Protein AF-A0A5R2N778-F1 (afdb_monomer_lite)

pLDDT: mean 91.34, std 6.79, range [58.06, 97.19]

Structure (mmCIF, N/CA/C/O backbone):
data_AF-A0A5R2N778-F1
#
_entry.id   AF-A0A5R2N778-F1
#
loop_
_atom_site.group_PDB
_atom_site.id
_atom_site.type_symbol
_atom_site.label_atom_id
_atom_site.label_alt_id
_atom_site.label_comp_id
_atom_site.label_asym_id
_atom_site.label_entity_id
_atom_site.label_seq_id
_atom_site.pdbx_PDB_ins_code
_atom_site.Cartn_x
_atom_site.Cartn_y
_atom_site.Cartn_z
_atom_site.occupancy
_atom_site.B_iso_or_equiv
_atom_site.auth_seq_id
_atom_site.auth_comp_id
_atom_site.auth_asym_id
_atom_site.auth_atom_id
_atom_site.pdbx_PDB_model_num
ATOM 1 N N . MET A 1 1 ? -17.624 5.803 -0.026 1.00 58.06 1 MET A N 1
ATOM 2 C CA . MET A 1 1 ? -16.657 6.598 0.769 1.00 58.06 1 MET A CA 1
ATOM 3 C C . MET A 1 1 ? -17.130 6.729 2.215 1.00 58.06 1 MET A C 1
ATOM 5 O O . MET A 1 1 ? -17.966 7.585 2.486 1.00 58.06 1 MET A O 1
ATOM 9 N N . SER A 1 2 ? -16.615 5.936 3.163 1.00 64.94 2 SER A N 1
ATOM 10 C CA . SER A 1 2 ? -16.872 6.200 4.592 1.00 64.94 2 SER A CA 1
ATOM 11 C C . SER A 1 2 ? -15.907 7.273 5.110 1.00 64.94 2 SER A C 1
ATOM 13 O O . SER A 1 2 ? -14.942 6.984 5.812 1.00 64.94 2 SER A O 1
ATOM 15 N N . ARG A 1 3 ? -16.151 8.541 4.738 1.00 73.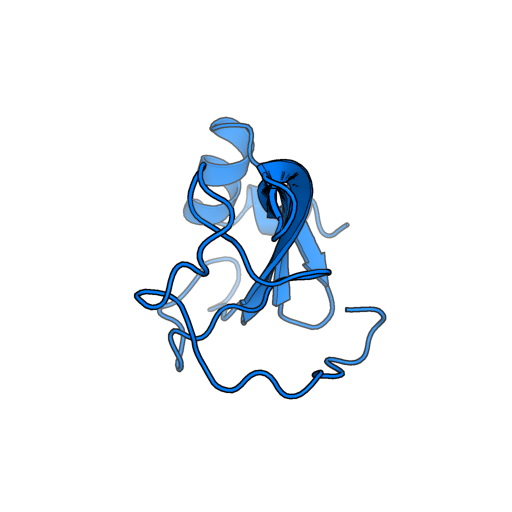31 3 ARG A N 1
ATOM 16 C CA . ARG A 1 3 ? -15.386 9.701 5.249 1.00 73.31 3 ARG A CA 1
ATOM 17 C C . ARG A 1 3 ? -15.383 9.761 6.780 1.00 73.31 3 ARG A C 1
ATOM 19 O O . ARG A 1 3 ? -14.424 10.231 7.377 1.00 73.31 3 ARG A O 1
ATOM 26 N N . ARG A 1 4 ? -16.452 9.255 7.403 1.00 81.38 4 ARG A N 1
ATOM 27 C CA . ARG A 1 4 ? -16.612 9.196 8.856 1.00 81.38 4 ARG A CA 1
ATOM 28 C C . ARG A 1 4 ? -15.568 8.294 9.515 1.00 81.38 4 ARG A C 1
ATOM 30 O O . ARG A 1 4 ? -14.973 8.714 10.493 1.00 81.38 4 ARG A O 1
ATOM 37 N N . LEU A 1 5 ? -15.322 7.102 8.971 1.00 82.31 5 LEU A N 1
ATOM 38 C CA . LEU A 1 5 ? -14.360 6.168 9.561 1.00 82.31 5 LEU A CA 1
ATOM 39 C C . LEU A 1 5 ? -12.924 6.709 9.489 1.00 82.31 5 LEU A C 1
ATOM 41 O O . LEU A 1 5 ? -12.194 6.645 10.473 1.00 82.31 5 LEU A O 1
ATOM 45 N N . ILE A 1 6 ? -12.546 7.307 8.353 1.00 84.38 6 ILE A N 1
ATOM 46 C CA . ILE A 1 6 ? -11.227 7.942 8.193 1.00 84.38 6 ILE A CA 1
ATOM 47 C C . ILE A 1 6 ? -11.036 9.053 9.232 1.00 84.38 6 ILE A C 1
ATOM 49 O O . ILE A 1 6 ? -9.982 9.129 9.846 1.00 84.38 6 ILE A O 1
ATOM 53 N N . ALA A 1 7 ? -12.061 9.874 9.474 1.00 83.00 7 ALA A N 1
ATOM 54 C CA . ALA A 1 7 ? -11.983 10.975 10.432 1.00 83.00 7 ALA A CA 1
ATOM 55 C C . ALA A 1 7 ? -11.943 10.530 11.907 1.00 83.00 7 ALA A C 1
ATOM 57 O O . ALA A 1 7 ? -11.452 11.277 12.749 1.00 83.00 7 ALA A O 1
ATOM 58 N N . LEU A 1 8 ? -12.484 9.350 12.232 1.00 88.25 8 LEU A N 1
ATOM 59 C CA . LEU A 1 8 ? -12.579 8.852 13.611 1.00 88.25 8 LEU A CA 1
ATOM 60 C C . LEU A 1 8 ? -11.403 7.950 14.018 1.00 88.25 8 LEU A C 1
ATOM 62 O O . LEU A 1 8 ? -11.141 7.810 15.214 1.00 88.25 8 LEU A O 1
ATOM 66 N N . SER A 1 9 ? -10.667 7.393 13.052 1.00 93.81 9 SER A N 1
ATOM 67 C CA . SER A 1 9 ? -9.415 6.674 13.306 1.00 93.81 9 SER A CA 1
ATOM 68 C C . SER A 1 9 ? -8.219 7.634 13.260 1.00 93.81 9 SER A C 1
ATOM 70 O O . SER A 1 9 ? -7.952 8.200 12.198 1.00 93.81 9 SER A O 1
ATOM 72 N N . PRO A 1 10 ? -7.439 7.793 14.349 1.00 92.88 10 PRO A N 1
ATOM 73 C CA . PRO A 1 10 ? -6.246 8.641 14.344 1.00 92.88 10 PRO A CA 1
ATOM 74 C C . PRO A 1 10 ? -5.218 8.248 13.275 1.00 92.88 10 PRO A C 1
ATOM 76 O O . PRO A 1 10 ? -4.620 9.129 12.659 1.00 92.88 10 PRO A O 1
ATOM 79 N N . ASP A 1 11 ? -5.044 6.948 13.020 1.00 94.31 11 ASP A N 1
ATOM 80 C CA . ASP A 1 11 ? -4.068 6.452 12.045 1.00 94.31 11 ASP A CA 1
ATOM 81 C C . ASP A 1 11 ? -4.504 6.777 10.609 1.00 94.31 11 ASP A C 1
ATOM 83 O O . ASP A 1 11 ? -3.716 7.287 9.813 1.00 94.31 11 ASP A O 1
ATOM 87 N N . LEU A 1 12 ? -5.783 6.547 10.283 1.00 95.06 12 LEU A N 1
ATOM 88 C CA . LEU A 1 12 ? -6.317 6.828 8.946 1.00 95.06 12 LEU A CA 1
ATOM 89 C C . LEU A 1 12 ? -6.411 8.335 8.685 1.00 95.06 12 LEU A C 1
ATOM 91 O O . LEU A 1 12 ? -6.101 8.789 7.583 1.00 95.06 12 LEU A O 1
ATOM 95 N N . LEU A 1 13 ? -6.793 9.116 9.700 1.00 94.88 13 LEU A N 1
ATOM 96 C CA . LEU A 1 13 ? -6.804 10.574 9.623 1.00 94.88 13 LEU A CA 1
ATOM 97 C C . LEU A 1 13 ? -5.394 11.116 9.395 1.00 94.88 13 LEU A C 1
ATOM 99 O O . LEU A 1 13 ? -5.202 12.007 8.571 1.00 94.88 13 LEU A O 1
ATOM 103 N N . ARG A 1 14 ? -4.395 10.565 10.093 1.00 96.06 14 ARG A N 1
ATOM 104 C CA . ARG A 1 14 ? -2.995 10.931 9.886 1.00 96.06 14 ARG A CA 1
ATOM 105 C C . ARG A 1 14 ? -2.565 10.667 8.447 1.00 96.06 14 ARG A C 1
ATOM 107 O O . ARG A 1 14 ? -2.041 11.580 7.822 1.00 96.06 14 ARG A O 1
ATOM 114 N N . MET A 1 15 ? -2.829 9.477 7.909 1.00 95.62 15 MET A N 1
ATOM 115 C CA . MET A 1 15 ? -2.512 9.165 6.512 1.00 95.62 15 MET A CA 1
ATOM 116 C C . MET A 1 15 ? -3.206 10.140 5.541 1.00 95.62 15 MET A C 1
ATOM 118 O O . MET A 1 15 ? -2.576 10.678 4.634 1.00 95.62 15 MET A O 1
ATOM 122 N N . GLN A 1 16 ? -4.487 10.448 5.749 1.00 95.06 16 GLN A N 1
ATOM 123 C CA . GLN A 1 16 ? -5.177 11.433 4.913 1.00 95.06 16 GLN A CA 1
ATOM 124 C C . GLN A 1 16 ? -4.530 12.828 5.000 1.00 95.06 16 GLN A C 1
ATOM 126 O O . GLN A 1 16 ? -4.350 13.483 3.976 1.00 95.06 16 GLN A O 1
ATOM 131 N N . ASN A 1 17 ? -4.150 13.272 6.200 1.00 96.06 17 ASN A N 1
ATOM 132 C CA . ASN A 1 17 ? -3.486 14.562 6.410 1.00 96.06 17 ASN A CA 1
ATOM 133 C C . ASN A 1 17 ? -2.066 14.606 5.823 1.00 96.06 17 ASN A C 1
ATOM 135 O O . ASN A 1 17 ? -1.610 15.670 5.416 1.00 96.06 17 ASN A O 1
ATOM 139 N N . GLU A 1 18 ? -1.379 13.464 5.756 1.00 96.75 18 GLU A N 1
ATOM 140 C CA . GLU A 1 18 ? -0.095 13.305 5.062 1.00 96.75 18 GLU A CA 1
ATOM 141 C C . GLU A 1 18 ? -0.253 13.275 3.527 1.00 96.75 18 GLU A C 1
ATOM 143 O O . GLU A 1 18 ? 0.742 13.311 2.806 1.00 96.75 18 GLU A O 1
ATOM 148 N N . GLY A 1 19 ? -1.491 13.270 3.016 1.00 95.44 19 GLY A N 1
ATOM 149 C CA . GLY A 1 19 ? -1.804 13.383 1.591 1.00 95.44 19 GLY A CA 1
ATOM 150 C C . GLY A 1 19 ? -2.052 12.053 0.880 1.00 95.44 19 GLY A C 1
ATOM 151 O O . GLY A 1 19 ? -2.160 12.040 -0.346 1.00 95.44 19 GLY A O 1
ATOM 152 N N . TYR A 1 20 ? -2.163 10.939 1.611 1.00 96.19 20 TYR A N 1
ATOM 153 C CA . TYR A 1 20 ? -2.500 9.652 1.006 1.00 96.19 20 TYR A CA 1
ATOM 154 C C . TYR A 1 20 ? -3.949 9.634 0.508 1.00 96.19 20 TYR A C 1
ATOM 156 O O . TYR A 1 20 ? -4.880 10.041 1.211 1.00 96.19 20 TYR A O 1
ATOM 164 N N . ASP A 1 21 ? -4.149 9.105 -0.700 1.00 95.75 21 ASP A N 1
ATOM 165 C CA . ASP A 1 21 ? -5.475 8.973 -1.294 1.00 95.75 21 ASP A CA 1
ATOM 166 C C . ASP A 1 21 ? -6.145 7.665 -0.854 1.00 95.75 21 ASP A C 1
ATOM 168 O O . ASP A 1 21 ? -5.851 6.595 -1.381 1.00 95.75 21 ASP A O 1
ATOM 172 N N . LEU A 1 22 ? -7.029 7.736 0.142 1.00 95.44 22 LEU A N 1
ATOM 173 C CA . LEU A 1 22 ? -7.589 6.549 0.795 1.00 95.44 22 LEU A CA 1
ATOM 174 C C . LEU A 1 22 ? -9.000 6.190 0.303 1.00 95.44 22 LEU A C 1
ATOM 176 O O . LEU A 1 22 ? -9.863 7.045 0.068 1.00 95.44 22 LEU A O 1
ATOM 180 N N . GLU A 1 23 ? -9.269 4.889 0.238 1.00 94.44 23 GLU A N 1
ATOM 181 C CA . GLU A 1 23 ? -10.601 4.292 0.218 1.00 94.44 23 GLU A CA 1
ATOM 182 C C . GLU A 1 23 ? -10.730 3.207 1.272 1.00 94.44 23 GLU A C 1
ATOM 184 O O . GLU A 1 23 ? -9.772 2.509 1.582 1.00 94.44 23 GLU A O 1
ATOM 189 N N . ILE A 1 24 ? -11.953 3.014 1.755 1.00 93.12 24 ILE A N 1
ATOM 190 C CA . ILE A 1 24 ? -12.307 1.850 2.559 1.00 93.12 24 ILE A CA 1
ATOM 191 C C . ILE A 1 24 ? -13.482 1.171 1.873 1.00 93.12 24 ILE A C 1
ATOM 193 O O . ILE A 1 24 ? -14.519 1.814 1.660 1.00 93.12 24 ILE A O 1
ATOM 197 N N . ARG A 1 25 ? -13.302 -0.100 1.508 1.00 92.44 25 ARG A N 1
ATOM 198 C CA . ARG A 1 25 ? -14.260 -0.894 0.728 1.00 92.44 25 ARG A CA 1
ATOM 199 C C . ARG A 1 25 ? -14.107 -2.375 1.075 1.00 92.44 25 ARG A C 1
ATOM 201 O O . ARG A 1 25 ? -12.984 -2.838 1.201 1.00 92.44 25 ARG A O 1
ATOM 208 N N . GLY A 1 26 ? -15.212 -3.091 1.287 1.00 90.00 26 GLY A N 1
ATOM 209 C CA . GLY A 1 26 ? -15.195 -4.545 1.530 1.00 90.00 26 GLY A CA 1
ATOM 210 C C . GLY A 1 26 ? -14.351 -5.016 2.726 1.00 90.00 26 GLY A C 1
ATOM 211 O O . GLY A 1 26 ? -13.893 -6.148 2.744 1.00 90.00 26 GLY A O 1
ATOM 212 N N . GLY A 1 27 ? -14.078 -4.153 3.715 1.00 91.44 27 GLY A N 1
ATOM 213 C CA . GLY A 1 27 ? -13.155 -4.478 4.815 1.00 91.44 27 GLY A CA 1
ATOM 214 C C . GLY A 1 27 ? -11.667 -4.333 4.466 1.00 91.44 27 GLY A C 1
ATOM 215 O O . GLY A 1 27 ? -10.815 -4.809 5.210 1.00 91.44 27 GLY A O 1
ATOM 216 N N . TYR A 1 28 ? -11.347 -3.650 3.369 1.00 94.06 28 TYR A N 1
ATOM 217 C CA . TYR A 1 28 ? -9.990 -3.333 2.936 1.00 94.06 28 TYR A CA 1
ATOM 218 C C . TYR A 1 28 ? -9.731 -1.828 2.974 1.00 94.06 28 TYR A C 1
ATOM 220 O O . TYR A 1 28 ? -10.631 -1.013 2.743 1.00 94.06 28 TYR A O 1
ATOM 228 N N . LEU A 1 29 ? -8.479 -1.473 3.249 1.00 95.06 29 LEU A N 1
ATOM 229 C CA . LEU A 1 29 ? -7.913 -0.154 3.020 1.00 95.06 29 LEU A CA 1
ATOM 230 C C . LEU A 1 29 ? -7.264 -0.154 1.636 1.00 95.06 29 LEU A C 1
ATOM 232 O O . LEU A 1 29 ? -6.382 -0.963 1.355 1.00 95.06 29 LEU A O 1
ATOM 236 N N . LEU A 1 30 ? -7.699 0.763 0.781 1.00 95.94 30 LEU A N 1
ATOM 237 C CA . LEU A 1 30 ? -7.133 0.985 -0.541 1.00 95.94 30 LEU A CA 1
ATOM 238 C C . LEU A 1 30 ? -6.381 2.313 -0.499 1.00 95.94 30 LEU A C 1
ATOM 240 O O . LEU A 1 30 ? -6.988 3.364 -0.293 1.00 95.94 30 LEU A O 1
ATOM 244 N N . VAL A 1 31 ? -5.072 2.275 -0.713 1.00 96.88 31 VAL A N 1
ATOM 245 C CA . VAL A 1 31 ? -4.253 3.469 -0.934 1.00 96.88 31 VAL A CA 1
ATOM 246 C C . VAL A 1 31 ? -4.095 3.626 -2.439 1.00 96.88 31 VAL A C 1
ATOM 248 O O . VAL A 1 31 ? -3.430 2.820 -3.085 1.00 96.88 31 VAL A O 1
ATOM 251 N N . ARG A 1 32 ? -4.766 4.620 -3.014 1.00 96.19 32 ARG A N 1
ATOM 252 C CA . ARG A 1 32 ? -4.807 4.872 -4.456 1.00 96.19 32 ARG A CA 1
ATOM 253 C C . 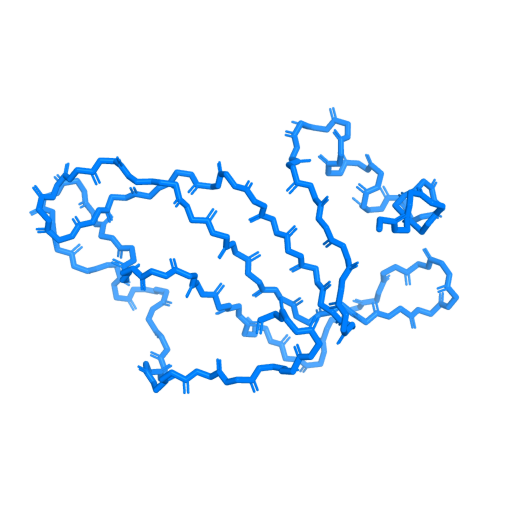ARG A 1 32 ? -3.666 5.781 -4.897 1.00 96.19 32 ARG A C 1
ATOM 255 O O . ARG A 1 32 ? -3.055 6.476 -4.090 1.00 96.19 32 ARG A O 1
ATOM 262 N N . ASN A 1 33 ? -3.446 5.816 -6.210 1.00 96.19 33 ASN A N 1
ATOM 263 C CA . ASN A 1 33 ? -2.479 6.699 -6.861 1.00 96.19 33 ASN A CA 1
ATOM 264 C C . ASN A 1 33 ? -1.047 6.520 -6.331 1.00 96.19 33 ASN A C 1
ATOM 266 O O . ASN A 1 33 ? -0.282 7.481 -6.268 1.00 96.19 33 ASN A O 1
ATOM 270 N N . VAL A 1 34 ? -0.674 5.291 -5.962 1.00 96.00 34 VAL A N 1
ATOM 271 C CA . VAL A 1 34 ? 0.682 4.995 -5.494 1.00 96.00 34 VAL A CA 1
ATOM 272 C C . VAL A 1 34 ? 1.589 4.787 -6.710 1.00 96.00 34 VAL A C 1
ATOM 274 O O . VAL A 1 34 ? 1.312 3.893 -7.518 1.00 96.00 34 VAL A O 1
ATOM 277 N N . PRO A 1 35 ? 2.651 5.593 -6.881 1.00 95.69 35 PRO A N 1
ATOM 278 C CA . PRO A 1 35 ? 3.568 5.433 -7.996 1.00 95.69 35 PRO A CA 1
ATOM 279 C C . PRO A 1 35 ? 4.432 4.182 -7.825 1.00 95.69 35 PRO A C 1
ATOM 281 O O . PRO A 1 35 ? 4.954 3.916 -6.744 1.00 95.69 35 PRO A O 1
ATOM 284 N N . TYR A 1 36 ? 4.622 3.444 -8.912 1.00 96.06 36 TYR A N 1
ATOM 285 C CA . TYR A 1 36 ? 5.559 2.327 -8.996 1.00 96.06 36 TYR A CA 1
ATOM 286 C C . TYR A 1 36 ? 6.172 2.246 -10.389 1.00 96.06 36 TYR A C 1
ATOM 288 O O . TYR A 1 36 ? 5.631 2.808 -11.339 1.00 96.06 36 TYR A O 1
ATOM 296 N N . VAL A 1 37 ? 7.303 1.559 -10.514 1.00 97.00 37 VAL A N 1
ATOM 297 C CA . VAL A 1 37 ? 7.932 1.290 -11.809 1.00 97.00 37 VAL A CA 1
ATOM 298 C C . VAL A 1 37 ? 7.480 -0.079 -12.301 1.00 97.00 37 VAL A C 1
ATOM 300 O O . VAL A 1 37 ? 7.482 -1.035 -11.528 1.00 97.00 37 VAL A O 1
ATOM 303 N N . ASP A 1 38 ? 7.070 -0.171 -13.561 1.00 95.44 38 ASP A N 1
ATOM 304 C CA . ASP A 1 38 ? 6.717 -1.437 -14.206 1.00 95.44 38 ASP A CA 1
ATOM 305 C C . ASP A 1 38 ? 7.943 -2.134 -14.832 1.00 95.44 38 ASP A C 1
ATOM 307 O O . ASP A 1 38 ? 9.074 -1.644 -14.780 1.00 95.44 38 ASP A O 1
ATOM 311 N N . THR A 1 39 ? 7.729 -3.293 -15.456 1.00 95.44 39 THR A N 1
ATOM 312 C CA . THR A 1 39 ? 8.812 -4.071 -16.088 1.00 95.44 39 THR A CA 1
ATOM 313 C C . THR A 1 39 ? 9.496 -3.358 -17.260 1.00 95.44 39 THR A C 1
ATOM 315 O O . THR A 1 39 ? 10.607 -3.728 -17.634 1.00 95.44 39 THR A O 1
ATOM 318 N N . SER A 1 40 ? 8.872 -2.316 -17.819 1.00 96.12 40 SER A N 1
ATOM 319 C CA . SER A 1 40 ? 9.442 -1.483 -18.883 1.00 96.12 40 SER A CA 1
ATOM 320 C C . SER A 1 40 ? 10.270 -0.304 -18.357 1.00 96.12 40 SER A C 1
ATOM 322 O O . S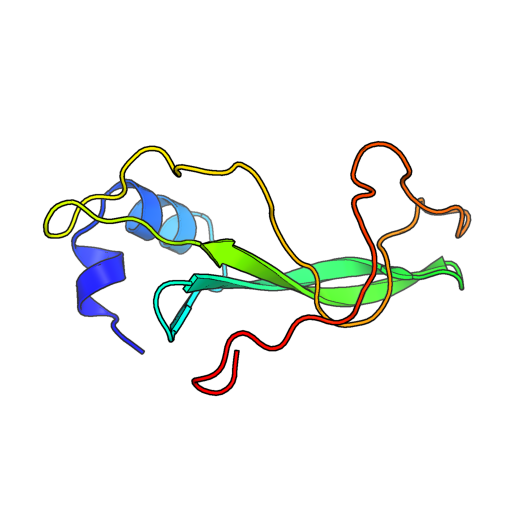ER A 1 40 ? 10.794 0.473 -19.154 1.00 96.12 40 SER A O 1
ATOM 324 N N . GLY A 1 41 ? 10.381 -0.141 -17.033 1.00 95.31 41 GLY A N 1
ATOM 325 C CA . GLY A 1 41 ? 11.014 1.030 -16.426 1.00 95.31 41 GLY A CA 1
ATOM 326 C C . GLY A 1 41 ? 10.111 2.271 -16.415 1.00 95.31 41 GLY A C 1
ATOM 327 O O . GLY A 1 41 ? 10.590 3.378 -16.174 1.00 95.31 41 GLY A O 1
ATOM 328 N N . THR A 1 42 ? 8.807 2.116 -16.670 1.00 96.50 42 THR A N 1
ATOM 329 C CA . THR A 1 42 ? 7.855 3.232 -16.740 1.00 96.50 42 THR A CA 1
ATOM 330 C C . THR A 1 42 ? 7.156 3.434 -15.401 1.00 96.50 42 THR A C 1
ATOM 332 O O . THR A 1 42 ? 6.719 2.475 -14.768 1.00 96.50 42 THR A O 1
ATOM 335 N N . VAL A 1 43 ? 6.988 4.692 -14.981 1.00 96.50 43 VAL A N 1
ATOM 336 C CA . VAL A 1 43 ? 6.188 5.014 -13.792 1.00 96.50 43 VAL A CA 1
ATOM 337 C C . VAL A 1 43 ? 4.701 4.832 -14.096 1.00 96.50 43 VAL A C 1
ATOM 339 O O . VAL A 1 43 ? 4.148 5.451 -15.008 1.00 96.50 43 VAL A O 1
ATOM 342 N N . ARG A 1 44 ? 4.043 4.000 -13.294 1.00 96.38 44 ARG A N 1
ATOM 343 C CA . ARG A 1 44 ? 2.604 3.740 -13.291 1.00 96.38 44 ARG A CA 1
ATOM 344 C C . ARG A 1 44 ? 2.008 4.142 -11.951 1.00 96.38 44 ARG A C 1
ATOM 346 O O . ARG A 1 44 ? 2.719 4.276 -10.960 1.00 96.38 44 ARG A O 1
ATOM 353 N N . LEU A 1 45 ? 0.690 4.311 -11.924 1.00 96.31 45 LEU A N 1
ATOM 354 C CA . LEU A 1 45 ? -0.071 4.494 -10.693 1.00 96.31 45 LEU A CA 1
ATOM 355 C C . LEU A 1 45 ? -0.859 3.221 -10.408 1.00 96.31 45 LEU A C 1
ATOM 357 O O . LEU A 1 45 ? -1.553 2.710 -11.286 1.00 96.31 45 LEU A O 1
ATOM 361 N N . GLY A 1 46 ? -0.724 2.716 -9.189 1.00 95.44 46 GLY A N 1
ATOM 362 C CA . GLY A 1 46 ? -1.445 1.555 -8.692 1.00 95.44 46 GLY A CA 1
ATOM 363 C C . GLY A 1 46 ? -2.245 1.873 -7.436 1.00 95.44 46 GLY A C 1
ATOM 364 O O . GLY A 1 46 ? -2.246 2.992 -6.912 1.00 95.44 46 GLY A O 1
ATOM 365 N N . ILE A 1 47 ? -2.930 0.846 -6.960 1.00 96.50 47 ILE A N 1
ATOM 366 C CA . ILE A 1 47 ? -3.611 0.801 -5.670 1.00 96.50 47 ILE A CA 1
ATOM 367 C C . ILE A 1 47 ? -2.922 -0.267 -4.827 1.00 96.50 47 ILE A C 1
ATOM 369 O O . ILE A 1 47 ? -2.849 -1.423 -5.252 1.00 96.50 47 ILE A O 1
ATOM 373 N N . LEU A 1 48 ? -2.448 0.135 -3.648 1.00 95.75 48 LEU A N 1
ATOM 374 C CA . LEU A 1 48 ? -1.985 -0.769 -2.602 1.00 95.75 48 LEU A CA 1
ATOM 375 C C . LEU A 1 48 ? -3.179 -1.121 -1.712 1.00 95.75 48 LEU A C 1
ATOM 377 O O . LEU A 1 48 ? -3.835 -0.232 -1.168 1.00 95.75 48 LEU A O 1
ATOM 381 N N . ILE A 1 49 ? -3.463 -2.411 -1.578 1.00 94.94 49 ILE A N 1
ATOM 382 C CA . ILE A 1 49 ? -4.633 -2.929 -0.870 1.00 94.94 49 ILE A CA 1
ATOM 383 C C . ILE A 1 49 ? -4.150 -3.703 0.351 1.00 94.94 49 ILE A C 1
ATOM 385 O O . ILE A 1 49 ? -3.301 -4.583 0.232 1.00 94.94 49 ILE A O 1
ATOM 389 N N . SER A 1 50 ? -4.708 -3.422 1.521 1.00 94.19 50 SER A N 1
ATOM 390 C CA . SER A 1 50 ? -4.489 -4.230 2.720 1.00 94.19 50 SER A CA 1
ATOM 391 C C . SER A 1 50 ? -5.799 -4.467 3.453 1.00 94.19 50 SER A C 1
ATOM 393 O O . SER A 1 50 ? -6.738 -3.673 3.367 1.00 94.19 50 SER A O 1
ATOM 395 N N . LYS A 1 51 ? -5.890 -5.586 4.172 1.00 93.75 51 LYS A N 1
ATOM 396 C CA . LYS A 1 51 ? -7.046 -5.855 5.025 1.00 93.75 51 LYS A CA 1
ATOM 397 C C . LYS A 1 51 ? -7.111 -4.803 6.135 1.00 93.75 51 LYS A C 1
ATOM 399 O O . LYS A 1 51 ? -6.104 -4.514 6.781 1.00 93.75 51 LYS A O 1
ATOM 404 N N . LEU A 1 52 ? -8.293 -4.236 6.356 1.00 93.69 52 LEU A N 1
ATOM 405 C CA . LEU A 1 52 ? -8.530 -3.237 7.389 1.00 93.69 52 LEU A CA 1
ATOM 406 C C . LEU A 1 52 ? -9.288 -3.868 8.552 1.00 93.69 52 LEU A C 1
ATOM 408 O O . LEU A 1 52 ? -10.488 -4.124 8.476 1.00 93.69 52 LEU A O 1
ATOM 412 N N . GLU A 1 53 ? -8.580 -4.071 9.655 1.00 93.69 53 GLU A N 1
ATOM 413 C CA . GLU A 1 53 ? -9.168 -4.555 10.897 1.00 93.69 53 GLU A CA 1
ATOM 414 C C . GLU A 1 53 ? -9.402 -3.395 11.862 1.00 93.69 53 GLU A C 1
ATOM 416 O O . GLU A 1 53 ? -8.540 -2.530 12.055 1.00 93.69 53 GLU A O 1
ATOM 421 N N . LEU A 1 54 ? -10.590 -3.377 12.469 1.00 91.81 54 LEU A N 1
ATOM 422 C CA . LEU A 1 54 ? -11.060 -2.279 13.306 1.00 91.81 54 LEU A CA 1
ATOM 423 C C . LEU A 1 54 ? -11.626 -2.803 14.626 1.00 91.81 54 LEU A C 1
ATOM 425 O O . LEU A 1 54 ? -12.334 -3.808 14.660 1.00 91.81 54 LEU A O 1
ATOM 429 N N . SER A 1 55 ? -11.370 -2.064 15.702 1.00 90.94 55 SER A N 1
ATOM 430 C CA . SER A 1 55 ? -12.086 -2.171 16.971 1.00 90.94 55 SER A CA 1
ATOM 431 C C . SER A 1 55 ? -12.821 -0.855 17.214 1.00 90.94 55 SER A C 1
ATOM 433 O O . SER A 1 55 ? -12.221 0.161 17.578 1.00 90.94 55 SER A O 1
ATOM 435 N N . GLY A 1 56 ? -14.124 -0.851 16.915 1.00 89.00 56 GLY A N 1
ATOM 436 C CA . GLY A 1 56 ? -14.893 0.386 16.770 1.00 89.00 56 GLY A CA 1
ATOM 437 C C . GLY A 1 56 ? -14.360 1.215 15.600 1.00 89.00 56 GLY A C 1
ATOM 438 O O . GLY A 1 56 ? -14.263 0.714 14.484 1.00 89.00 56 GLY A O 1
ATOM 439 N N . ASP A 1 57 ? -13.975 2.461 15.870 1.00 88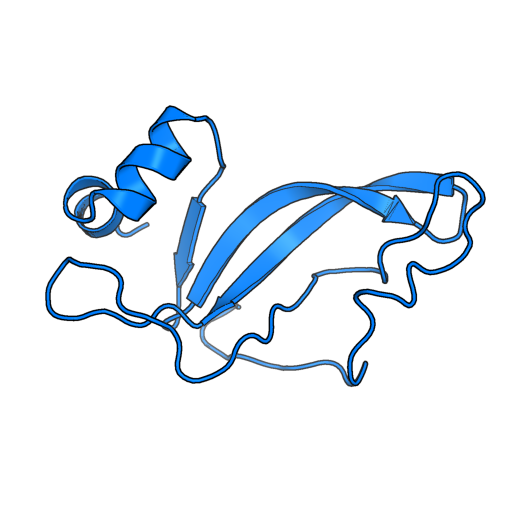.06 57 ASP A N 1
ATOM 440 C CA . ASP A 1 57 ? -13.408 3.375 14.870 1.00 88.06 57 ASP A CA 1
ATOM 441 C C . ASP A 1 57 ? -11.870 3.401 14.863 1.00 88.06 57 ASP A C 1
ATOM 443 O O . ASP A 1 57 ? -11.274 4.240 14.195 1.00 88.06 57 ASP A O 1
ATOM 447 N N . LYS A 1 58 ? -11.198 2.522 15.617 1.00 89.44 58 LYS A N 1
ATOM 448 C CA . LYS A 1 58 ? -9.730 2.470 15.671 1.00 89.44 58 LYS A CA 1
ATOM 449 C C . LYS A 1 58 ? -9.200 1.288 14.878 1.00 89.44 58 LYS A C 1
ATOM 451 O O . LYS A 1 58 ? -9.679 0.167 15.036 1.00 89.44 58 LYS A O 1
ATOM 456 N N . THR A 1 59 ? -8.175 1.546 14.079 1.00 93.06 59 THR A N 1
ATOM 457 C CA . THR A 1 59 ? -7.312 0.529 13.473 1.00 93.06 59 THR A CA 1
ATOM 458 C C . THR A 1 59 ? -6.700 -0.353 14.552 1.00 93.06 59 THR A C 1
ATOM 460 O O . THR A 1 59 ? -6.275 0.122 15.607 1.00 93.06 59 THR A O 1
ATOM 463 N N . VAL A 1 60 ? -6.673 -1.657 14.294 1.00 93.62 60 VAL A N 1
ATOM 464 C CA . VAL A 1 60 ? -5.949 -2.624 15.123 1.00 93.62 60 VAL A CA 1
ATOM 465 C C . VAL A 1 60 ? -4.844 -3.280 14.311 1.00 93.62 60 VAL A C 1
ATOM 467 O O . VAL A 1 60 ? -4.790 -3.162 13.087 1.00 93.62 60 VAL A O 1
ATOM 470 N N . LYS A 1 61 ? -3.932 -3.961 15.007 1.00 90.75 61 LYS A N 1
ATOM 471 C CA . LYS A 1 61 ? -2.886 -4.740 14.353 1.00 90.75 61 LYS A CA 1
ATOM 472 C C . LYS A 1 61 ? -3.542 -5.780 13.430 1.00 90.75 61 LYS A C 1
ATOM 474 O O . LYS A 1 61 ? -4.387 -6.527 13.921 1.00 90.75 61 LYS A O 1
ATOM 479 N N . PRO A 1 62 ? -3.149 -5.852 12.149 1.00 89.75 62 PRO A N 1
ATOM 480 C CA . PRO A 1 62 ? -3.737 -6.809 11.227 1.00 89.75 62 PRO A CA 1
ATOM 481 C C . PRO A 1 62 ? -3.308 -8.240 11.579 1.00 89.75 62 PRO A C 1
ATOM 483 O O . PRO A 1 62 ? -2.214 -8.462 12.112 1.00 89.75 62 PRO A O 1
ATOM 486 N N . THR A 1 63 ? -4.180 -9.208 11.293 1.00 90.06 63 THR A N 1
ATOM 487 C CA . THR A 1 63 ? -3.922 -10.641 11.529 1.00 90.06 63 THR A CA 1
ATOM 488 C C . THR A 1 63 ? -2.888 -11.223 10.571 1.00 90.06 63 THR A C 1
ATOM 490 O O . THR A 1 63 ? -2.121 -12.104 10.963 1.00 90.06 63 THR A O 1
ATOM 493 N N . ASP A 1 64 ? -2.824 -10.700 9.348 1.00 86.44 64 ASP A N 1
ATOM 494 C CA . ASP A 1 64 ? -1.779 -10.973 8.370 1.00 86.44 64 ASP A CA 1
ATOM 495 C C . ASP A 1 64 ? -1.127 -9.660 7.901 1.00 86.44 64 ASP A C 1
ATOM 497 O O . ASP A 1 64 ? -1.703 -8.580 7.993 1.00 86.44 64 ASP A O 1
ATOM 501 N N . HIS A 1 65 ? 0.127 -9.736 7.458 1.00 86.75 65 HIS A N 1
ATOM 502 C CA . HIS A 1 65 ? 0.877 -8.576 6.965 1.00 86.75 65 HIS A CA 1
ATOM 503 C C . HIS A 1 65 ? 0.901 -8.523 5.431 1.00 86.75 65 HIS A C 1
ATOM 505 O O . HIS A 1 65 ? 1.804 -7.923 4.848 1.00 86.75 65 HIS A O 1
ATOM 511 N N . VAL A 1 66 ? -0.050 -9.188 4.766 1.00 91.50 66 VAL A N 1
ATOM 512 C CA . VAL A 1 66 ? -0.075 -9.258 3.305 1.00 91.50 66 VAL A CA 1
ATOM 513 C C . VAL A 1 66 ? -0.752 -8.009 2.757 1.00 91.50 66 VAL A C 1
ATOM 515 O O . VAL A 1 66 ? -1.854 -7.638 3.158 1.00 91.50 66 VAL A O 1
ATOM 518 N N . ALA A 1 67 ? -0.081 -7.368 1.809 1.00 92.50 67 ALA A N 1
ATOM 519 C CA . ALA A 1 67 ? -0.668 -6.333 0.982 1.00 92.50 67 ALA A CA 1
ATOM 520 C C . ALA A 1 67 ? -0.664 -6.786 -0.477 1.00 92.50 67 ALA A C 1
ATOM 522 O O . ALA A 1 67 ? 0.188 -7.572 -0.898 1.00 92.50 67 ALA A O 1
ATOM 523 N N . TYR A 1 68 ? -1.617 -6.270 -1.236 1.00 93.38 68 TYR A N 1
ATOM 524 C CA . TYR A 1 68 ? -1.829 -6.598 -2.634 1.00 93.38 68 TYR A CA 1
ATOM 525 C C . TYR A 1 68 ? -1.640 -5.360 -3.488 1.00 93.38 68 TYR A C 1
ATOM 527 O O . TYR A 1 68 ? -1.829 -4.229 -3.036 1.00 93.38 68 TYR A O 1
ATOM 535 N N . TRP A 1 69 ? -1.261 -5.591 -4.736 1.00 92.12 69 TRP A N 1
ATOM 536 C CA . TRP A 1 69 ? -1.015 -4.542 -5.705 1.00 92.12 69 TRP A CA 1
ATOM 537 C C . TRP A 1 69 ? -1.923 -4.742 -6.908 1.00 92.12 69 TRP A C 1
ATOM 539 O O . TRP A 1 69 ? -2.096 -5.865 -7.380 1.00 92.12 69 TRP A O 1
ATOM 549 N N . THR A 1 70 ? -2.495 -3.655 -7.411 1.00 92.44 70 THR A N 1
ATOM 550 C CA . THR A 1 70 ? -3.243 -3.679 -8.674 1.00 92.44 70 THR A CA 1
ATOM 551 C C . THR A 1 70 ? -2.313 -3.430 -9.857 1.00 92.44 70 THR A C 1
ATOM 553 O O . THR A 1 70 ? -1.410 -2.595 -9.797 1.00 92.44 70 THR A O 1
ATOM 556 N N . GLY A 1 71 ? -2.563 -4.123 -10.966 1.00 87.19 71 GLY A N 1
ATOM 557 C CA . GLY A 1 71 ? -1.734 -4.023 -12.165 1.00 87.19 71 GLY A CA 1
ATOM 558 C C . GLY A 1 71 ? -0.504 -4.927 -12.103 1.00 87.19 71 GLY A C 1
ATOM 559 O O . GLY A 1 71 ? -0.598 -6.081 -11.688 1.00 87.19 71 GLY A O 1
ATOM 560 N N . GLU A 1 72 ? 0.633 -4.422 -12.579 1.00 90.75 72 GLU A N 1
ATOM 561 C CA . GLU A 1 72 ? 1.873 -5.195 -12.670 1.00 90.75 72 GLU A CA 1
ATOM 562 C C . GLU A 1 72 ? 2.669 -5.179 -11.360 1.00 90.75 72 GLU A C 1
ATOM 564 O O . GLU A 1 72 ? 2.518 -4.294 -10.518 1.00 90.75 72 GLU A O 1
ATOM 569 N N . HIS A 1 73 ? 3.552 -6.168 -11.197 1.00 92.56 73 HIS A N 1
ATOM 570 C CA . HIS A 1 73 ? 4.440 -6.257 -10.037 1.00 92.56 73 HIS A CA 1
ATOM 571 C C . HIS A 1 73 ? 5.426 -5.074 -10.009 1.00 92.56 73 HIS A C 1
ATOM 573 O O . HIS A 1 73 ? 6.084 -4.846 -11.025 1.00 92.56 73 HIS A O 1
ATOM 579 N N . PRO A 1 74 ? 5.603 -4.375 -8.871 1.00 95.19 74 PRO A N 1
ATOM 580 C CA . PRO A 1 74 ? 6.569 -3.287 -8.767 1.00 95.19 74 PRO A CA 1
ATOM 581 C C . PRO A 1 74 ? 8.018 -3.705 -9.035 1.00 95.19 74 PRO A C 1
ATOM 583 O O . PRO A 1 74 ? 8.536 -4.679 -8.476 1.00 95.19 74 PRO A O 1
ATOM 586 N N . CYS A 1 75 ? 8.693 -2.913 -9.857 1.00 96.62 75 CYS A N 1
ATOM 587 C CA . CYS A 1 75 ? 10.079 -3.091 -10.251 1.00 96.62 75 CYS A CA 1
ATOM 588 C C . CYS A 1 75 ? 10.987 -1.986 -9.692 1.00 96.62 75 CYS A C 1
ATOM 590 O O . CYS A 1 75 ? 10.546 -0.915 -9.273 1.00 96.62 75 CYS A O 1
ATOM 592 N N . HIS A 1 76 ? 12.285 -2.268 -9.684 1.00 97.19 76 HIS A N 1
ATOM 593 C CA . HIS A 1 76 ? 13.337 -1.272 -9.573 1.00 97.19 76 HIS A CA 1
ATOM 594 C C . HIS A 1 76 ? 13.383 -0.407 -10.843 1.00 97.19 76 HIS A C 1
ATOM 596 O O . HIS A 1 76 ? 12.757 -0.716 -11.858 1.00 97.19 76 HIS A O 1
ATOM 602 N N . SER A 1 77 ? 14.154 0.683 -10.809 1.00 96.25 77 SER A N 1
ATOM 603 C CA . SER A 1 77 ? 14.273 1.619 -11.938 1.00 96.25 77 SER A CA 1
ATOM 604 C C . SER A 1 77 ? 14.859 1.002 -13.214 1.00 96.25 77 SER A C 1
ATOM 606 O O . SER A 1 77 ? 14.752 1.603 -14.275 1.00 96.25 77 SER A O 1
ATOM 608 N N . ASP A 1 78 ? 15.492 -0.169 -13.120 1.00 95.88 78 ASP A N 1
ATOM 609 C CA . ASP A 1 78 ? 16.019 -0.942 -14.251 1.00 95.88 78 ASP A CA 1
ATOM 610 C C . ASP A 1 78 ? 15.016 -1.973 -14.812 1.00 95.88 78 ASP A C 1
ATOM 612 O O . ASP A 1 78 ? 15.363 -2.750 -15.699 1.00 95.88 78 ASP A O 1
ATOM 616 N N . GLY A 1 79 ? 13.782 -2.001 -14.294 1.00 95.81 79 GLY A N 1
ATOM 617 C CA . GLY A 1 79 ? 12.735 -2.945 -14.690 1.00 95.81 79 GLY A CA 1
ATOM 618 C C . GLY A 1 79 ? 12.830 -4.318 -14.012 1.00 95.81 79 GLY A C 1
ATOM 619 O O . GLY A 1 79 ? 11.944 -5.154 -14.207 1.00 95.81 79 GLY A O 1
ATOM 620 N N . SER A 1 80 ? 13.847 -4.567 -13.178 1.00 96.62 80 SER A N 1
ATOM 621 C CA . SER A 1 80 ? 13.943 -5.807 -12.402 1.00 96.62 80 SER A CA 1
ATOM 622 C C . SER A 1 80 ? 12.904 -5.832 -11.277 1.00 96.62 80 SER A C 1
ATOM 624 O O . SER A 1 80 ? 12.684 -4.837 -10.591 1.00 96.62 80 SER A O 1
ATOM 626 N N . LYS A 1 81 ? 12.232 -6.971 -11.069 1.00 95.19 81 LYS A N 1
ATOM 627 C CA . LYS A 1 81 ? 11.207 -7.095 -10.019 1.00 95.19 81 LYS A CA 1
ATOM 628 C C . LYS A 1 81 ? 11.812 -6.864 -8.637 1.00 95.19 81 LYS A C 1
ATOM 630 O O . LYS A 1 81 ? 12.851 -7.439 -8.316 1.00 95.19 81 LYS A O 1
ATOM 635 N N . ILE A 1 82 ? 11.105 -6.123 -7.784 1.00 95.75 82 ILE A N 1
ATOM 636 C CA . ILE A 1 82 ? 11.474 -6.002 -6.371 1.00 95.75 82 ILE A CA 1
ATOM 637 C C . ILE A 1 82 ? 11.103 -7.317 -5.677 1.00 95.75 82 ILE A C 1
ATOM 639 O O . ILE A 1 82 ? 9.958 -7.528 -5.274 1.00 95.75 82 ILE A O 1
ATOM 643 N N . THR A 1 83 ? 12.068 -8.227 -5.555 1.00 94.56 83 THR A N 1
ATOM 644 C CA . THR A 1 83 ? 11.856 -9.558 -4.958 1.00 94.56 83 THR A CA 1
ATOM 645 C C . THR A 1 83 ? 11.636 -9.496 -3.447 1.00 94.56 83 THR A C 1
ATOM 647 O O . THR A 1 83 ? 10.944 -10.347 -2.897 1.00 94.56 83 THR A O 1
ATOM 650 N N . ALA A 1 84 ? 12.146 -8.455 -2.779 1.00 93.88 84 ALA A N 1
ATOM 651 C CA . ALA A 1 84 ? 11.996 -8.250 -1.336 1.00 93.88 84 ALA A CA 1
ATOM 652 C C . ALA A 1 84 ? 10.537 -8.055 -0.876 1.00 93.88 84 ALA A C 1
ATOM 654 O O . ALA A 1 84 ? 10.243 -8.255 0.299 1.00 93.88 84 ALA A O 1
ATOM 655 N N . ILE A 1 85 ? 9.635 -7.670 -1.786 1.00 91.31 85 ILE A N 1
ATOM 656 C CA . ILE A 1 85 ? 8.196 -7.498 -1.515 1.00 91.31 85 ILE A CA 1
ATOM 657 C C . ILE A 1 85 ? 7.334 -8.510 -2.282 1.00 91.31 85 ILE A C 1
ATOM 659 O O . ILE A 1 85 ? 6.113 -8.377 -2.337 1.00 91.31 85 ILE A O 1
ATOM 663 N N . GLN A 1 86 ? 7.955 -9.506 -2.917 1.00 90.56 86 GLN A N 1
ATOM 664 C CA . GLN A 1 86 ? 7.242 -10.499 -3.707 1.00 90.56 86 GLN A CA 1
ATOM 665 C C . GLN A 1 86 ? 6.607 -11.561 -2.803 1.00 90.56 86 GLN A C 1
ATOM 667 O O . GLN A 1 86 ? 7.275 -12.185 -1.982 1.00 90.56 86 GLN A O 1
ATOM 672 N N . ASN A 1 87 ? 5.312 -11.795 -3.0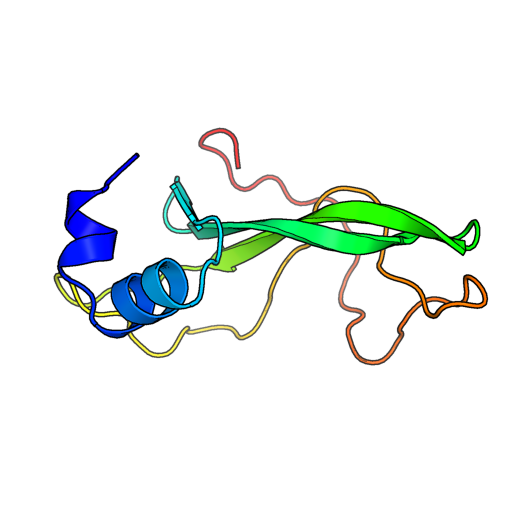05 1.00 87.06 87 ASN A N 1
ATOM 673 C CA . ASN A 1 87 ? 4.546 -12.891 -2.413 1.00 87.06 87 ASN A CA 1
ATOM 674 C C . ASN A 1 87 ? 3.900 -13.723 -3.545 1.00 87.06 87 ASN A C 1
ATOM 676 O O . ASN A 1 87 ? 4.119 -13.436 -4.726 1.00 87.06 87 ASN A O 1
ATOM 680 N N . SER A 1 88 ? 3.132 -14.762 -3.206 1.00 78.69 88 SER A N 1
ATOM 681 C CA . SER A 1 88 ? 2.311 -15.527 -4.150 1.00 78.69 88 SER A CA 1
ATOM 682 C C . SER A 1 88 ? 1.548 -14.586 -5.086 1.00 78.69 88 SER A C 1
ATOM 684 O O . SER A 1 88 ? 0.866 -13.671 -4.632 1.00 78.69 88 SER A O 1
ATOM 686 N N . SER A 1 89 ? 1.694 -14.798 -6.394 1.00 68.75 89 SER A N 1
ATOM 687 C CA . SER A 1 89 ? 1.248 -13.865 -7.434 1.00 68.75 89 SER A CA 1
ATOM 688 C C . SER A 1 89 ? -0.009 -14.337 -8.166 1.00 68.75 89 SER A C 1
ATOM 690 O O . SER A 1 89 ? -0.213 -13.989 -9.330 1.00 68.75 89 SER A O 1
ATOM 692 N N . ALA A 1 90 ? -0.814 -15.193 -7.534 1.00 84.56 90 ALA A N 1
ATOM 693 C CA . ALA A 1 90 ? -2.107 -15.558 -8.094 1.00 84.56 90 ALA A CA 1
ATOM 694 C C . ALA A 1 90 ? -3.041 -14.335 -8.026 1.00 84.56 90 ALA A C 1
ATOM 696 O O . ALA A 1 90 ? -3.102 -13.695 -6.974 1.00 84.56 90 ALA A O 1
ATOM 697 N N . PRO A 1 91 ? -3.761 -14.001 -9.112 1.00 84.38 91 PRO A N 1
ATOM 698 C CA . PRO A 1 91 ? -4.812 -12.995 -9.058 1.00 84.38 91 PRO A CA 1
ATOM 699 C C . PRO A 1 91 ? -5.804 -13.322 -7.943 1.00 84.38 91 PRO A C 1
ATOM 701 O O . PRO A 1 91 ? -6.199 -14.479 -7.784 1.00 84.38 91 PRO A O 1
ATOM 704 N N . GLN A 1 92 ? -6.198 -12.302 -7.187 1.00 87.69 92 GLN A N 1
ATOM 705 C CA . GLN A 1 92 ? -7.105 -12.451 -6.060 1.00 87.69 92 GLN A CA 1
ATOM 706 C C . GLN A 1 92 ? -8.354 -11.610 -6.288 1.00 87.69 92 GLN A C 1
ATOM 708 O O . GLN A 1 92 ? -8.257 -10.451 -6.682 1.00 87.69 92 GLN A O 1
ATOM 713 N N . ASP A 1 93 ? -9.511 -12.227 -6.062 1.00 88.94 93 ASP A N 1
ATOM 714 C CA . ASP A 1 93 ? -10.811 -11.563 -6.049 1.00 88.94 93 ASP A CA 1
ATOM 715 C C . ASP A 1 93 ? -11.216 -11.354 -4.590 1.00 88.94 93 ASP A C 1
ATOM 717 O O . ASP A 1 93 ? -11.327 -12.316 -3.821 1.00 88.94 93 ASP A O 1
ATOM 721 N N . PHE A 1 94 ? -11.374 -10.092 -4.201 1.00 88.56 94 PHE A N 1
ATOM 722 C CA . PHE A 1 94 ? -11.752 -9.704 -2.846 1.00 88.56 94 PHE A CA 1
ATOM 723 C C . PHE A 1 94 ? -13.258 -9.455 -2.703 1.00 88.56 94 PHE A C 1
ATOM 725 O O . PHE A 1 94 ? -13.734 -9.257 -1.585 1.00 88.56 94 PHE A O 1
ATOM 732 N N . GLY A 1 95 ? -14.020 -9.492 -3.802 1.00 90.50 95 GLY A N 1
ATOM 733 C CA . GLY A 1 95 ? -15.426 -9.107 -3.822 1.00 90.50 95 GLY A CA 1
ATOM 734 C C . GLY A 1 95 ? -15.638 -7.602 -3.623 1.00 90.50 95 GLY A C 1
ATOM 735 O O . GLY A 1 95 ? -14.701 -6.812 -3.563 1.00 90.50 95 GLY A O 1
ATOM 736 N N . ASP A 1 96 ? -16.904 -7.174 -3.571 1.00 85.12 96 ASP A N 1
ATOM 737 C CA . ASP A 1 96 ? -17.314 -5.775 -3.335 1.00 85.12 96 ASP A CA 1
ATOM 738 C C . ASP A 1 96 ? -16.697 -4.727 -4.287 1.00 85.12 96 ASP A C 1
ATOM 740 O O . ASP A 1 96 ? -16.725 -3.526 -4.009 1.00 85.12 96 ASP A O 1
ATOM 744 N N . GLY A 1 97 ? -16.171 -5.164 -5.436 1.00 82.00 97 GLY A N 1
ATOM 745 C CA . GLY A 1 97 ? -15.457 -4.313 -6.387 1.00 82.00 97 GLY A CA 1
ATOM 746 C C . GLY A 1 97 ? -14.088 -3.850 -5.883 1.00 82.00 97 GLY A C 1
ATOM 747 O O . GLY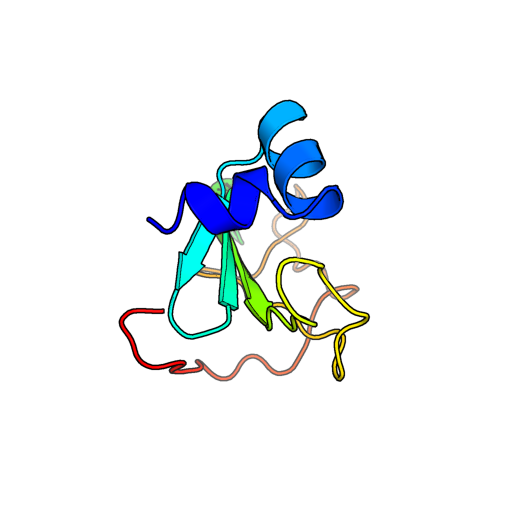 A 1 97 ? -13.698 -2.720 -6.194 1.00 82.00 97 GLY A O 1
ATOM 748 N N . VAL A 1 98 ? -13.425 -4.668 -5.060 1.00 82.50 98 VAL A N 1
ATOM 749 C CA . VAL A 1 98 ? -12.014 -4.557 -4.654 1.00 82.50 98 VAL A CA 1
ATOM 750 C C . VAL A 1 98 ? -11.167 -5.492 -5.508 1.00 82.50 98 VAL A C 1
ATOM 752 O O . VAL A 1 98 ? -11.567 -6.664 -5.675 1.00 82.50 98 VAL A O 1
#

Secondary structure (DSSP, 8-state):
--HHHHHH-HHHHHHHHTT-EEEEETTEEEEEEEEEE-TTS-EEEEEEEEE--EETTEE---S---EEESSSPPB-TTS-B-GGG---------STT-

Radius of gyration: 14.55 Å; chains: 1; bounding box: 33×30×36 Å

Sequence (98 aa):
MSRRLIALSPDLLRMQNEGYDLEIRGGYLLVRNVPYVDTSGTVRLGILISKLELSGDKTVKPTDHVAYWTGEHPCHSDGSKITAIQNSSAPQDFGDGV

Foldseek 3Di:
DPPVLLVLEPVSVVCVVVPFDWDDFLQKIWGWQDWAAALVLDTDTKIKIDGFDDDVSYTDDDPDPDIDIPDHAGDDSNSHHPVVNDDDDPDDDSPRRD